Protein AF-A0A3L7XEB9-F1 (afdb_monomer)

Secondary structure (DSSP, 8-state):
--TT--EEEEEEEE-SSHHHHHHHHHHTT---------HHHHHHHHHHTTEEEEEEEE---HHHHHHHHHHTSPPPSSHHHHHHHHHHHHHHHHHHHHHHHHHHHHH--

Structure (mmCIF, N/CA/C/O backbone):
data_AF-A0A3L7XEB9-F1
#
_entry.id   AF-A0A3L7XEB9-F1
#
loop_
_atom_site.group_PDB
_atom_site.id
_atom_site.type_symbol
_atom_site.label_atom_id
_atom_site.label_alt_id
_atom_site.label_comp_id
_atom_site.label_asym_id
_atom_site.label_entity_id
_atom_site.label_seq_id
_atom_site.pdbx_PDB_ins_code
_atom_site.Cartn_x
_atom_site.Cartn_y
_atom_site.Cartn_z
_atom_site.occupancy
_atom_site.B_iso_or_equiv
_atom_site.auth_seq_id
_atom_site.auth_comp_id
_atom_site.auth_asym_id
_atom_site.auth_atom_id
_atom_site.pdbx_PDB_model_num
ATOM 1 N N . MET A 1 1 ? -16.668 -12.911 31.720 1.00 50.94 1 MET A N 1
ATOM 2 C CA . MET A 1 1 ? -15.239 -13.309 31.764 1.00 50.94 1 MET A CA 1
ATOM 3 C C . MET A 1 1 ? -14.440 -12.833 30.544 1.00 50.94 1 MET A C 1
ATOM 5 O O . MET A 1 1 ? -13.226 -12.849 30.639 1.00 50.94 1 MET A O 1
ATOM 9 N N . ALA A 1 2 ? -15.063 -12.412 29.431 1.00 55.62 2 ALA A N 1
ATOM 10 C CA . ALA A 1 2 ? -14.354 -11.869 28.258 1.00 55.62 2 ALA A CA 1
ATOM 11 C C . ALA A 1 2 ? -14.455 -10.333 28.112 1.00 55.62 2 ALA A C 1
ATOM 13 O O . ALA A 1 2 ? -13.874 -9.777 27.192 1.00 55.62 2 ALA A O 1
ATOM 14 N N . GLU A 1 3 ? -15.196 -9.654 28.995 1.00 60.31 3 GLU A N 1
ATOM 15 C CA . GLU A 1 3 ? -15.527 -8.223 28.859 1.00 60.31 3 GLU A CA 1
ATOM 16 C C . GLU A 1 3 ? -14.434 -7.280 29.398 1.00 60.31 3 GLU A C 1
ATOM 18 O O . GLU A 1 3 ? -14.468 -6.095 29.093 1.00 60.31 3 GLU A O 1
ATOM 23 N N . ASP A 1 4 ? -13.431 -7.803 30.117 1.00 73.69 4 ASP A N 1
ATOM 24 C CA . ASP A 1 4 ? -12.380 -7.002 30.775 1.00 73.69 4 ASP A CA 1
ATOM 25 C C . ASP A 1 4 ? -11.007 -7.071 30.082 1.00 73.69 4 ASP A C 1
ATOM 27 O O . ASP A 1 4 ? -10.000 -6.641 30.646 1.00 73.69 4 ASP A O 1
ATOM 31 N N . LEU A 1 5 ? -10.919 -7.660 28.886 1.00 85.06 5 LEU A N 1
ATOM 32 C CA . LEU A 1 5 ? -9.655 -7.728 28.153 1.00 85.06 5 LEU A CA 1
ATOM 33 C C . LEU A 1 5 ? -9.566 -6.576 27.156 1.00 85.06 5 LEU A C 1
ATOM 35 O O . LEU A 1 5 ? -10.412 -6.443 26.275 1.00 85.06 5 LEU A O 1
ATOM 39 N N . GLU A 1 6 ? -8.508 -5.779 27.279 1.00 91.44 6 GLU A N 1
ATOM 40 C CA . GLU A 1 6 ? -8.093 -4.843 26.239 1.00 91.44 6 GLU A CA 1
ATOM 41 C C . GLU A 1 6 ? -7.690 -5.637 24.989 1.00 91.44 6 GLU A C 1
ATOM 43 O O . GLU A 1 6 ? -6.808 -6.500 25.043 1.00 91.44 6 GLU A O 1
ATOM 48 N N . ILE A 1 7 ? -8.354 -5.367 23.863 1.00 93.50 7 ILE A N 1
ATOM 49 C CA . ILE A 1 7 ? -8.058 -6.020 22.587 1.00 93.50 7 ILE A CA 1
ATOM 50 C C . ILE A 1 7 ? -7.298 -5.031 21.710 1.00 93.50 7 ILE A C 1
ATOM 52 O O . ILE A 1 7 ? -7.800 -3.958 21.373 1.00 93.50 7 ILE A O 1
ATOM 56 N N . ILE A 1 8 ? -6.090 -5.425 21.314 1.00 94.44 8 ILE A N 1
ATOM 57 C CA . ILE A 1 8 ? -5.221 -4.657 20.425 1.00 94.44 8 ILE A CA 1
ATOM 58 C C . ILE A 1 8 ? -5.050 -5.447 19.129 1.00 94.44 8 ILE A C 1
ATOM 60 O O . ILE A 1 8 ? -4.511 -6.555 19.145 1.00 94.44 8 ILE A O 1
ATOM 64 N N . ASP A 1 9 ? -5.486 -4.878 18.008 1.00 92.81 9 ASP A N 1
ATOM 65 C CA . ASP A 1 9 ? -5.152 -5.401 16.685 1.00 92.81 9 ASP A CA 1
ATOM 66 C C . ASP A 1 9 ? -3.743 -4.930 16.299 1.00 92.81 9 ASP A C 1
ATOM 68 O O . ASP A 1 9 ? -3.452 -3.738 16.237 1.00 92.81 9 ASP A O 1
ATOM 72 N N . ILE A 1 10 ? -2.833 -5.867 16.056 1.00 92.81 10 ILE A N 1
ATOM 73 C CA . ILE A 1 10 ? -1.444 -5.553 15.701 1.00 92.81 10 ILE A CA 1
ATOM 74 C C . ILE A 1 10 ? -1.230 -5.409 14.190 1.00 92.81 10 ILE A C 1
ATOM 76 O O . ILE A 1 10 ? -0.112 -5.111 13.767 1.00 92.81 10 ILE A O 1
ATOM 80 N N . HIS A 1 11 ? -2.255 -5.658 13.367 1.00 91.62 11 HIS A N 1
ATOM 81 C CA . HIS A 1 11 ? -2.116 -5.671 11.914 1.00 91.62 11 HIS A CA 1
ATOM 82 C C . HIS A 1 11 ? -3.416 -5.273 11.214 1.00 91.62 11 HIS A C 1
ATOM 84 O O . HIS A 1 11 ? -4.197 -6.124 10.787 1.00 91.62 11 HIS A O 1
ATOM 90 N N . THR A 1 12 ? -3.602 -3.975 10.977 1.00 89.44 12 THR A N 1
ATOM 91 C CA . THR A 1 12 ? -4.739 -3.484 10.190 1.00 89.44 12 THR A CA 1
ATOM 92 C C . THR A 1 12 ? -4.255 -2.749 8.948 1.00 89.44 12 THR A C 1
ATOM 94 O O . THR A 1 12 ? -3.513 -1.774 9.036 1.00 89.44 12 THR A O 1
ATOM 97 N N . HIS A 1 13 ? -4.674 -3.204 7.764 1.00 89.31 13 HIS A N 1
ATOM 98 C CA . HIS A 1 13 ? -4.402 -2.482 6.524 1.00 89.31 13 HIS A CA 1
ATOM 99 C C . HIS A 1 13 ? -5.425 -1.377 6.296 1.00 89.31 13 HIS A C 1
ATOM 101 O O . HIS A 1 13 ? -6.620 -1.652 6.219 1.00 89.31 13 HIS A O 1
ATOM 107 N N . THR A 1 14 ? -4.931 -0.156 6.110 1.00 89.94 14 THR A N 1
ATOM 108 C CA . THR A 1 14 ? -5.774 1.033 5.945 1.00 89.94 14 THR A CA 1
ATOM 109 C C . THR A 1 14 ? -5.507 1.710 4.610 1.00 89.94 14 THR A C 1
ATOM 111 O O . THR A 1 14 ? -4.359 1.808 4.164 1.00 89.94 14 THR A O 1
ATOM 114 N N . PHE A 1 15 ? -6.569 2.216 3.988 1.00 90.56 15 PHE A N 1
ATOM 115 C CA . PHE A 1 15 ? -6.513 3.008 2.767 1.00 90.56 15 PHE A CA 1
ATOM 116 C C . PHE A 1 15 ? -6.885 4.463 3.030 1.00 90.56 15 PHE A C 1
ATOM 118 O O . PHE A 1 15 ? -7.760 4.769 3.832 1.00 90.56 15 PHE A O 1
ATOM 125 N N . ALA A 1 16 ? -6.246 5.363 2.281 1.00 87.06 16 ALA A N 1
ATOM 126 C CA . ALA A 1 16 ? -6.494 6.796 2.402 1.00 87.06 16 ALA A CA 1
ATOM 127 C C . ALA A 1 16 ? -7.860 7.259 1.882 1.00 87.06 16 ALA A C 1
ATOM 129 O O . ALA A 1 16 ? -8.290 8.369 2.176 1.00 87.06 16 ALA A O 1
ATOM 130 N N . SER A 1 17 ? -8.516 6.440 1.063 1.00 88.50 17 SER A N 1
ATOM 131 C CA . SER A 1 17 ? -9.861 6.705 0.570 1.00 88.50 17 SER A CA 1
ATOM 132 C C . SER A 1 17 ? -10.534 5.412 0.135 1.00 88.50 17 SER A C 1
ATOM 134 O O . SER A 1 17 ? -9.859 4.440 -0.230 1.00 88.50 17 SER A O 1
ATOM 136 N N . ALA A 1 18 ? -11.866 5.440 0.098 1.00 90.94 18 ALA A N 1
ATOM 137 C CA . ALA A 1 18 ? -12.660 4.304 -0.338 1.00 90.94 18 ALA A CA 1
ATOM 138 C C . ALA A 1 18 ? -12.314 3.878 -1.773 1.00 90.94 18 ALA A C 1
ATOM 140 O O . ALA A 1 18 ? -12.091 2.699 -2.040 1.00 90.94 18 ALA A O 1
ATOM 141 N N . ASP A 1 19 ? -12.153 4.842 -2.686 1.00 91.12 19 ASP A N 1
ATOM 142 C CA . ASP A 1 19 ? -11.764 4.580 -4.077 1.00 91.12 19 ASP A CA 1
ATOM 143 C C . ASP A 1 19 ? -10.444 3.812 -4.184 1.00 91.12 19 ASP A C 1
ATOM 145 O O . ASP A 1 19 ? -10.310 2.906 -5.011 1.00 91.12 19 ASP A O 1
ATOM 149 N N . ARG A 1 20 ? -9.460 4.144 -3.337 1.00 88.38 20 ARG A N 1
ATOM 150 C CA . ARG A 1 20 ? -8.168 3.447 -3.311 1.00 88.38 20 ARG A CA 1
ATOM 151 C C . ARG A 1 20 ? -8.323 2.021 -2.799 1.00 88.38 20 ARG A C 1
ATOM 153 O O . ARG A 1 20 ? -7.799 1.104 -3.430 1.00 88.38 20 ARG A O 1
ATOM 160 N N . GLY A 1 21 ? -9.039 1.832 -1.694 1.00 89.88 21 GLY A N 1
ATOM 161 C CA . GLY A 1 21 ? -9.241 0.509 -1.107 1.00 89.88 21 GLY A CA 1
ATOM 162 C C . GLY A 1 21 ? -10.083 -0.414 -1.984 1.00 89.88 21 GLY A C 1
ATOM 163 O O . GLY A 1 21 ? -9.720 -1.572 -2.198 1.00 89.88 21 GLY A O 1
ATOM 164 N N . ILE A 1 22 ? -11.157 0.104 -2.581 1.00 91.12 22 ILE A N 1
ATOM 165 C CA . ILE A 1 22 ? -11.982 -0.623 -3.551 1.00 91.12 22 ILE A CA 1
ATOM 166 C C . ILE A 1 22 ? -11.171 -0.916 -4.814 1.00 91.12 22 ILE A C 1
ATOM 168 O O . ILE A 1 22 ? -11.161 -2.050 -5.288 1.00 91.12 22 ILE A O 1
ATOM 172 N N . GLY A 1 23 ? -10.470 0.078 -5.365 1.00 88.81 23 GLY A N 1
ATOM 173 C CA . GLY A 1 23 ? -9.649 -0.090 -6.565 1.00 88.81 23 GLY A CA 1
ATOM 174 C C . GLY A 1 23 ? -8.569 -1.158 -6.388 1.00 88.81 23 GLY A C 1
ATOM 175 O O . GLY A 1 23 ? -8.372 -1.988 -7.277 1.00 88.81 23 GLY A O 1
ATOM 176 N N . TRP A 1 24 ? -7.924 -1.190 -5.220 1.00 85.62 24 TRP A N 1
ATOM 177 C CA 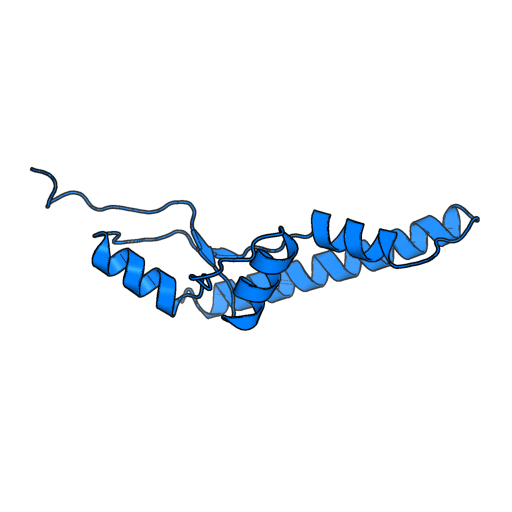. TRP A 1 24 ? -6.988 -2.250 -4.864 1.00 85.62 24 TRP A CA 1
ATOM 178 C C . TRP A 1 24 ? -7.667 -3.618 -4.767 1.00 85.62 24 TRP A C 1
ATOM 180 O O . TRP A 1 24 ? -7.213 -4.574 -5.383 1.00 85.62 24 TRP A O 1
ATOM 190 N N . GLN A 1 25 ? -8.776 -3.740 -4.043 1.00 88.12 25 GLN A N 1
ATOM 191 C CA . GLN A 1 25 ? -9.458 -5.031 -3.926 1.00 88.12 25 GLN A CA 1
ATOM 192 C C . GLN A 1 25 ? -9.959 -5.550 -5.283 1.00 88.12 25 GLN A C 1
ATOM 194 O O . GLN A 1 25 ? -9.911 -6.750 -5.536 1.00 88.12 25 GLN A O 1
ATOM 199 N N . LYS A 1 26 ? -10.359 -4.668 -6.208 1.00 88.56 26 LYS A N 1
ATOM 200 C CA . LYS A 1 26 ? -10.693 -5.073 -7.585 1.00 88.56 26 LYS A CA 1
ATOM 201 C C . LYS A 1 26 ? -9.478 -5.625 -8.323 1.00 88.56 26 LYS A C 1
ATOM 203 O O . LYS A 1 26 ? -9.613 -6.576 -9.089 1.00 88.56 26 LYS A O 1
ATOM 208 N N . SER A 1 27 ? -8.292 -5.055 -8.100 1.00 83.19 27 SER A N 1
ATOM 209 C CA . SER A 1 27 ? -7.071 -5.504 -8.777 1.00 83.19 27 SER A CA 1
ATOM 210 C C . SER A 1 27 ? -6.610 -6.897 -8.331 1.00 83.19 27 SER A C 1
ATOM 212 O O . SER A 1 27 ? -5.884 -7.552 -9.075 1.00 83.19 27 SER A O 1
ATOM 214 N N . THR A 1 28 ? -7.076 -7.392 -7.177 1.00 82.00 28 THR A N 1
ATOM 215 C CA . THR A 1 28 ? -6.837 -8.775 -6.725 1.00 82.00 28 THR A CA 1
ATOM 216 C C . THR A 1 28 ? -7.843 -9.784 -7.291 1.00 82.00 28 THR A C 1
ATOM 218 O O . THR A 1 28 ? -7.789 -10.963 -6.950 1.00 82.00 28 THR A O 1
ATOM 221 N N . GLY A 1 29 ? -8.752 -9.346 -8.170 1.00 84.38 29 GLY A N 1
ATOM 222 C CA . GLY A 1 29 ? -9.770 -10.194 -8.792 1.00 84.38 29 GLY A CA 1
ATOM 223 C C . GLY A 1 29 ? -11.049 -10.345 -7.969 1.00 84.38 29 GLY A C 1
ATOM 224 O O . GLY A 1 29 ? -11.919 -11.127 -8.350 1.00 84.38 29 GLY A O 1
ATOM 225 N N . ARG A 1 30 ? -11.203 -9.600 -6.864 1.00 82.88 30 ARG A N 1
ATOM 226 C CA . ARG A 1 30 ? -12.457 -9.590 -6.104 1.00 82.88 30 ARG A CA 1
ATOM 227 C C . ARG A 1 30 ? -13.526 -8.757 -6.800 1.00 82.88 30 ARG A C 1
ATOM 229 O O . ARG A 1 30 ? -13.297 -7.611 -7.183 1.00 82.88 30 ARG A O 1
ATOM 236 N N . THR A 1 31 ? -14.725 -9.321 -6.891 1.00 85.25 31 THR A N 1
ATOM 237 C CA . THR A 1 31 ? -15.899 -8.665 -7.486 1.00 85.25 31 THR A CA 1
ATOM 238 C C . THR A 1 31 ? -16.956 -8.272 -6.453 1.00 85.25 31 THR A C 1
ATOM 240 O O . THR A 1 31 ? -17.840 -7.481 -6.760 1.00 85.25 31 THR A O 1
ATOM 243 N N . ASP A 1 32 ? -16.861 -8.788 -5.229 1.00 88.31 32 ASP A N 1
ATOM 244 C CA . ASP A 1 32 ? -17.846 -8.679 -4.147 1.00 88.31 32 ASP A CA 1
ATOM 245 C C . ASP A 1 32 ? -17.389 -7.719 -3.032 1.00 88.31 32 ASP A C 1
ATOM 247 O O . ASP A 1 32 ? -17.381 -8.037 -1.841 1.00 88.31 32 ASP A O 1
ATOM 251 N N . ILE A 1 33 ? -16.932 -6.531 -3.416 1.00 87.75 33 ILE A N 1
ATOM 252 C CA . ILE A 1 33 ? -16.322 -5.595 -2.470 1.00 87.75 33 ILE A CA 1
ATOM 253 C C . ILE A 1 33 ? -17.416 -4.888 -1.673 1.00 87.75 33 ILE A C 1
ATOM 255 O O . ILE A 1 33 ? -18.152 -4.065 -2.208 1.00 87.75 33 ILE A O 1
ATOM 259 N N . VAL A 1 34 ? -17.491 -5.216 -0.386 1.00 85.25 34 VAL A N 1
ATOM 260 C CA . VAL A 1 34 ? -18.450 -4.650 0.580 1.00 85.25 34 VAL A CA 1
ATOM 261 C C . VAL A 1 34 ? -17.779 -3.817 1.673 1.00 85.25 34 VAL A C 1
ATOM 263 O O . VAL A 1 34 ? -18.464 -3.300 2.546 1.00 85.25 34 VAL A O 1
ATOM 266 N N . ARG A 1 35 ? -16.445 -3.728 1.636 1.00 84.25 35 ARG A N 1
ATOM 267 C CA . ARG A 1 35 ? -15.589 -3.009 2.584 1.00 84.25 35 ARG A CA 1
ATOM 268 C C . ARG A 1 35 ? -14.552 -2.220 1.807 1.00 84.25 35 ARG A C 1
ATOM 270 O O . ARG A 1 35 ? -14.029 -2.729 0.814 1.00 84.25 35 ARG A O 1
ATOM 277 N N . ASP A 1 36 ? -14.253 -1.012 2.240 1.00 87.12 36 ASP A N 1
ATOM 278 C CA . ASP A 1 36 ? -13.306 -0.112 1.595 1.00 87.12 36 ASP A CA 1
ATOM 279 C C . ASP A 1 36 ? -11.985 0.042 2.370 1.00 87.12 36 ASP A C 1
ATOM 281 O O . ASP A 1 36 ? -10.978 0.425 1.775 1.00 87.12 36 ASP A O 1
ATOM 285 N N . GLY A 1 37 ? -11.947 -0.356 3.646 1.00 89.38 37 GLY A N 1
ATOM 286 C CA . GLY A 1 37 ? -10.747 -0.335 4.485 1.00 89.38 37 GLY A CA 1
ATOM 287 C C . GLY A 1 37 ? -10.254 1.073 4.833 1.00 89.38 37 GLY A C 1
ATOM 288 O O . GLY A 1 37 ? -9.056 1.265 5.052 1.00 89.38 37 GLY A O 1
ATOM 289 N N . THR A 1 38 ? -11.143 2.065 4.834 1.00 91.31 38 THR A N 1
ATOM 290 C CA . THR A 1 38 ? -10.872 3.426 5.326 1.00 91.31 38 THR A CA 1
ATOM 291 C C . THR A 1 38 ? -10.793 3.482 6.856 1.00 91.31 38 THR A C 1
ATOM 293 O O . THR A 1 38 ? -11.241 2.563 7.542 1.00 91.31 38 THR A O 1
ATOM 296 N N . ILE A 1 39 ? -10.233 4.561 7.417 1.00 89.31 39 ILE A N 1
ATOM 297 C CA . ILE A 1 39 ? -10.167 4.757 8.880 1.00 89.31 39 ILE A CA 1
ATOM 298 C C . ILE A 1 39 ? -11.572 4.780 9.481 1.00 89.31 39 ILE A C 1
ATOM 300 O O . ILE A 1 39 ? -11.800 4.189 10.535 1.00 89.31 39 ILE A O 1
ATOM 304 N N . GLU A 1 40 ? -12.518 5.429 8.810 1.00 90.44 40 GLU A N 1
ATOM 305 C CA . GLU A 1 40 ? -13.901 5.565 9.255 1.00 90.44 40 GLU A CA 1
ATOM 306 C C . GLU A 1 40 ? -14.588 4.198 9.343 1.00 90.44 40 GLU A C 1
ATOM 308 O O . GLU A 1 40 ? -15.215 3.874 10.355 1.00 90.44 40 GLU A O 1
ATOM 313 N N . GLU A 1 41 ? -14.425 3.364 8.313 1.00 91.56 41 GLU A N 1
ATOM 314 C CA . GLU A 1 41 ? -14.961 2.007 8.319 1.00 91.56 41 GLU A CA 1
ATOM 315 C C . GLU A 1 41 ? -14.297 1.135 9.395 1.00 91.56 41 GLU A C 1
ATOM 317 O O . GLU A 1 41 ? -14.991 0.442 10.147 1.00 91.56 41 GLU A O 1
ATOM 322 N N . LEU A 1 42 ? -12.965 1.183 9.491 1.00 91.25 42 LEU A N 1
ATOM 323 C CA . LEU A 1 42 ? -12.204 0.400 10.463 1.00 91.25 42 LEU A CA 1
ATOM 324 C C . LEU A 1 42 ? -12.556 0.790 11.900 1.00 91.25 42 LEU A C 1
ATOM 326 O O . LEU A 1 42 ? -12.774 -0.091 12.725 1.00 91.25 42 LEU A O 1
ATOM 330 N N . SER A 1 43 ? -12.717 2.083 12.183 1.00 91.19 43 SER A N 1
ATOM 331 C CA . SER A 1 43 ? -13.122 2.582 13.504 1.00 91.19 43 SER A CA 1
ATOM 332 C C . SER A 1 43 ? -14.491 2.035 13.917 1.00 91.19 43 SER A C 1
ATOM 334 O O . SER A 1 43 ? -14.683 1.629 15.064 1.00 91.19 43 SER A O 1
ATOM 336 N N . GLY A 1 44 ? -15.440 1.950 12.976 1.00 92.88 44 GLY A N 1
ATOM 337 C CA . GLY A 1 44 ? -16.745 1.334 13.223 1.00 92.88 44 GLY A CA 1
ATOM 338 C C . GLY A 1 44 ? -16.652 -0.165 13.530 1.00 92.88 44 GLY A C 1
ATOM 339 O O . GLY A 1 44 ? -17.335 -0.658 14.429 1.00 92.88 44 GLY A O 1
ATOM 340 N N . ILE A 1 45 ? -15.780 -0.892 12.822 1.00 92.25 45 ILE A N 1
ATOM 341 C CA . ILE A 1 45 ? -15.525 -2.320 13.071 1.00 92.25 45 ILE A CA 1
ATOM 342 C C . ILE A 1 45 ? -14.856 -2.527 14.434 1.00 92.25 45 ILE A C 1
ATOM 344 O O . ILE A 1 45 ? -15.263 -3.424 15.176 1.00 92.25 45 ILE A O 1
ATOM 348 N N . MET A 1 46 ? -13.869 -1.696 14.779 1.00 93.19 46 MET A N 1
ATOM 349 C CA . MET A 1 46 ? -13.174 -1.742 16.065 1.00 93.19 46 MET A CA 1
ATOM 350 C C . MET A 1 46 ? -14.154 -1.553 17.224 1.00 93.19 46 MET A C 1
ATOM 352 O O . MET A 1 46 ? -14.200 -2.391 18.125 1.00 93.19 46 MET A O 1
ATOM 356 N N . ALA A 1 47 ? -15.009 -0.528 17.148 1.00 92.69 47 ALA A N 1
ATOM 357 C CA . ALA A 1 47 ? -16.036 -0.265 18.152 1.00 92.69 47 ALA A CA 1
ATOM 358 C C . ALA A 1 47 ? -17.025 -1.435 18.299 1.00 92.69 47 ALA A C 1
ATOM 360 O O . ALA A 1 47 ? -17.344 -1.840 19.415 1.00 92.69 47 ALA A O 1
ATOM 361 N N . ALA A 1 48 ? -17.475 -2.024 17.186 1.00 93.56 48 ALA A N 1
ATOM 362 C CA . ALA A 1 48 ? -18.387 -3.171 17.204 1.00 93.56 48 ALA A CA 1
ATOM 363 C C . ALA A 1 48 ? -17.742 -4.469 17.729 1.00 93.56 48 ALA A C 1
ATOM 365 O O . ALA A 1 48 ? -18.459 -5.382 18.135 1.00 93.56 48 ALA A O 1
ATOM 366 N N . SER A 1 49 ? -16.409 -4.554 17.713 1.00 92.06 49 SER A N 1
ATOM 367 C CA . SE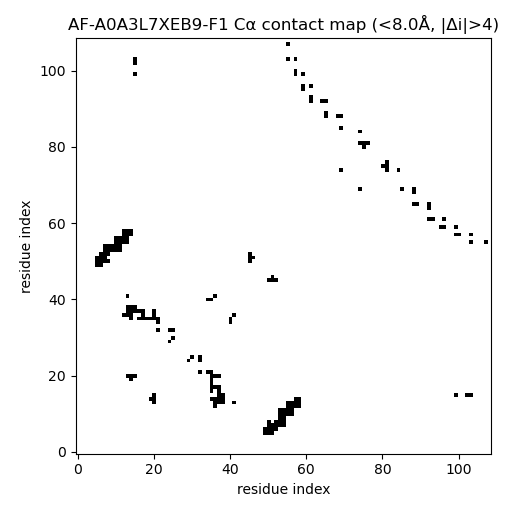R A 1 49 ? -15.643 -5.760 18.062 1.00 92.06 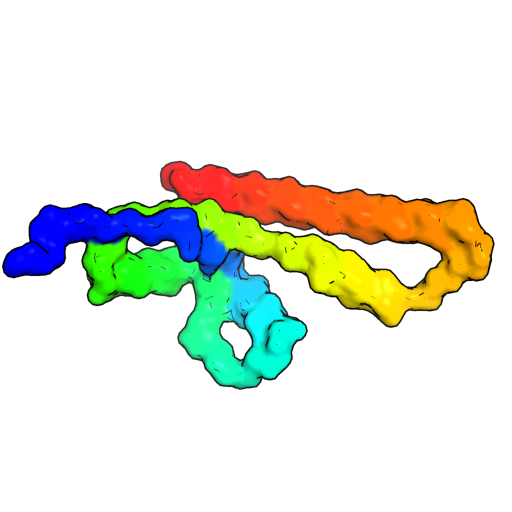49 SER A CA 1
ATOM 368 C C . SER A 1 49 ? -14.872 -5.634 19.380 1.00 92.06 49 SER A C 1
ATOM 370 O O . SER A 1 49 ? -14.088 -6.52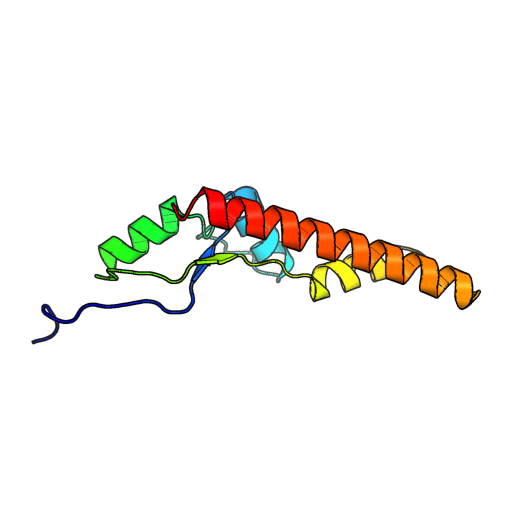2 19.705 1.00 92.06 49 SER A O 1
ATOM 372 N N . ASN A 1 50 ? -15.079 -4.547 20.132 1.00 92.31 50 ASN A N 1
ATOM 373 C CA . ASN A 1 50 ? -14.347 -4.225 21.361 1.00 92.31 50 ASN A CA 1
ATOM 374 C C . ASN A 1 50 ? -12.814 -4.151 21.178 1.00 92.31 50 ASN A C 1
ATOM 376 O O . ASN A 1 50 ? -12.062 -4.483 22.090 1.00 92.31 50 ASN A O 1
ATOM 380 N N . ILE A 1 51 ? -12.345 -3.728 19.997 1.00 93.94 51 ILE A N 1
ATOM 381 C CA . ILE A 1 51 ? -10.922 -3.470 19.733 1.00 93.94 51 ILE A CA 1
ATOM 382 C C . ILE A 1 51 ? -10.609 -2.047 20.191 1.00 93.94 51 ILE A C 1
ATOM 384 O O . ILE A 1 51 ? -11.145 -1.080 19.652 1.00 93.94 51 ILE A O 1
ATOM 388 N N . THR A 1 52 ? -9.739 -1.923 21.187 1.00 92.81 52 THR A N 1
ATOM 389 C CA . THR A 1 52 ? -9.383 -0.648 21.818 1.00 92.81 52 THR A CA 1
ATOM 390 C C . THR A 1 52 ? -8.316 0.094 21.016 1.00 92.81 52 THR A C 1
ATOM 392 O O . THR A 1 52 ? -8.386 1.312 20.865 1.00 92.81 52 THR A O 1
ATOM 395 N N . HIS A 1 53 ? -7.357 -0.645 20.452 1.00 91.56 53 HIS A N 1
ATOM 396 C CA . HIS A 1 53 ? -6.264 -0.088 19.660 1.00 91.56 53 HIS A CA 1
ATOM 397 C C . HIS A 1 53 ? -5.986 -0.935 18.424 1.00 91.56 53 HIS A C 1
ATOM 399 O O . HIS A 1 53 ? -6.170 -2.150 18.436 1.00 91.56 53 HIS A O 1
ATOM 405 N N . ALA A 1 54 ? -5.510 -0.285 17.366 1.00 91.38 54 ALA A N 1
ATOM 406 C CA . ALA A 1 54 ? -5.075 -0.948 16.151 1.00 91.38 54 ALA A CA 1
ATOM 407 C C . ALA A 1 54 ? -3.757 -0.348 15.659 1.00 91.38 54 ALA A C 1
ATOM 409 O O . ALA A 1 54 ? -3.578 0.871 15.650 1.00 91.38 54 ALA A O 1
ATOM 410 N N . VAL A 1 55 ? -2.836 -1.202 15.220 1.00 89.38 55 VAL A N 1
ATOM 411 C CA . VAL A 1 55 ? -1.639 -0.779 14.496 1.00 89.38 55 VAL A CA 1
ATOM 412 C C . VAL A 1 55 ? -2.019 -0.570 13.036 1.00 89.38 55 VAL A C 1
ATOM 414 O O . VAL A 1 55 ? -2.253 -1.519 12.283 1.00 89.38 55 VAL A O 1
ATOM 417 N N . GLN A 1 56 ? -2.052 0.699 12.637 1.00 87.12 56 GLN A N 1
ATOM 418 C CA . GLN A 1 56 ? -2.325 1.093 11.265 1.00 87.12 56 GLN A CA 1
ATOM 419 C C . GLN A 1 56 ? -1.117 0.807 10.366 1.00 87.12 56 GLN A C 1
ATOM 421 O O . GLN A 1 56 ? -0.057 1.426 10.473 1.00 87.12 56 GLN A O 1
ATOM 426 N N . LEU A 1 57 ? -1.304 -0.108 9.419 1.00 85.44 57 LEU A N 1
ATOM 427 C CA . LEU A 1 57 ? -0.330 -0.459 8.397 1.00 85.44 57 LEU A CA 1
ATOM 428 C C . LEU A 1 57 ? -0.801 0.064 7.051 1.00 85.44 57 LEU A C 1
ATOM 430 O O . LEU A 1 57 ? -1.671 -0.511 6.390 1.00 85.44 57 LEU A O 1
ATOM 434 N N . MET A 1 58 ? -0.170 1.141 6.604 1.00 85.44 58 MET A N 1
ATOM 435 C CA . MET A 1 58 ? -0.420 1.657 5.272 1.00 85.44 58 MET A CA 1
ATOM 436 C C . MET A 1 58 ? 0.019 0.654 4.208 1.00 85.44 58 MET A C 1
ATOM 438 O O . MET A 1 58 ? 1.200 0.329 4.064 1.00 85.44 58 MET A O 1
ATOM 442 N N . TYR A 1 59 ? -0.949 0.176 3.434 1.00 81.31 59 TYR A N 1
ATOM 443 C CA . TYR A 1 59 ? -0.702 -0.825 2.417 1.00 81.31 59 TYR A CA 1
ATOM 444 C C . TYR A 1 59 ? -0.304 -0.182 1.083 1.00 81.31 59 TYR A C 1
ATOM 446 O O . TYR A 1 59 ? -1.097 0.498 0.432 1.00 81.31 59 TYR A O 1
ATOM 454 N N . THR A 1 60 ? 0.928 -0.443 0.636 1.00 86.75 60 THR A N 1
ATOM 455 C CA . THR A 1 60 ? 1.396 -0.086 -0.713 1.00 86.75 60 THR A CA 1
ATOM 456 C C . THR A 1 60 ? 1.871 -1.352 -1.440 1.00 86.75 60 THR A C 1
ATOM 458 O O . THR A 1 60 ? 2.940 -1.867 -1.113 1.00 86.75 60 THR A O 1
ATOM 461 N N . PRO A 1 61 ? 1.128 -1.869 -2.437 1.00 85.62 61 PRO A N 1
ATOM 462 C CA . PRO A 1 61 ? 1.429 -3.128 -3.131 1.00 85.62 61 PRO A CA 1
ATOM 463 C C . PRO A 1 61 ? 2.552 -2.983 -4.168 1.00 85.62 61 PRO A C 1
ATOM 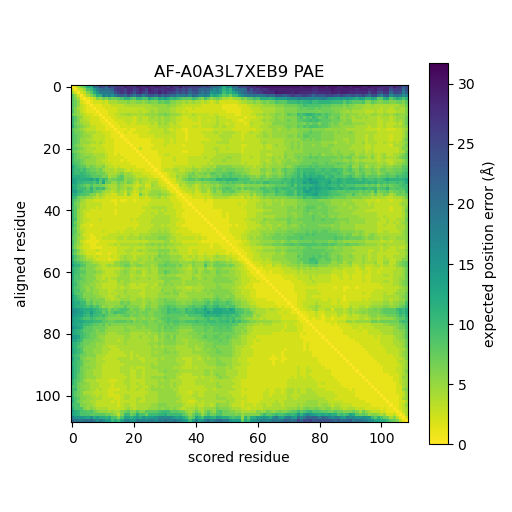465 O O . PRO A 1 61 ? 2.378 -3.265 -5.355 1.00 85.62 61 PRO A O 1
ATOM 468 N N . THR A 1 62 ? 3.728 -2.535 -3.730 1.00 89.25 62 THR A N 1
ATOM 469 C CA . THR A 1 62 ? 4.849 -2.134 -4.596 1.00 89.25 62 THR A CA 1
ATOM 470 C C . THR A 1 62 ? 5.250 -3.211 -5.602 1.00 89.25 62 THR A C 1
ATOM 472 O O . THR A 1 62 ? 5.507 -2.887 -6.760 1.00 89.25 62 THR A O 1
ATOM 475 N N . ARG A 1 63 ? 5.235 -4.496 -5.217 1.00 88.56 63 ARG A N 1
ATOM 476 C CA . ARG A 1 63 ? 5.556 -5.600 -6.135 1.00 88.56 63 ARG A CA 1
ATOM 477 C C . ARG A 1 63 ? 4.523 -5.761 -7.251 1.00 88.56 63 ARG A C 1
ATOM 479 O O . ARG A 1 63 ? 4.909 -5.828 -8.414 1.00 88.56 63 ARG A O 1
ATOM 486 N N . PHE A 1 64 ? 3.234 -5.795 -6.917 1.00 87.94 64 PHE A N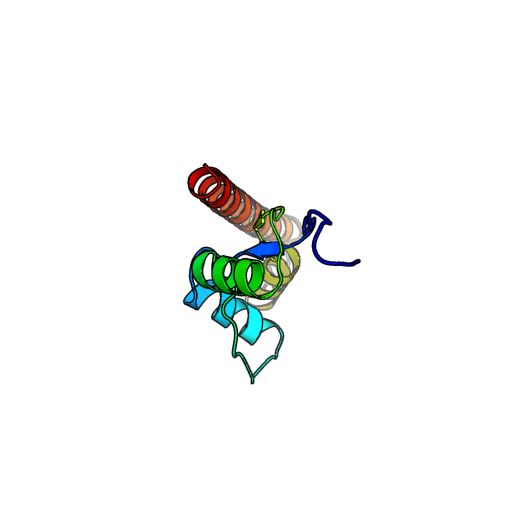 1
ATOM 487 C CA . PHE A 1 64 ? 2.164 -5.919 -7.913 1.00 87.94 64 PHE A CA 1
ATOM 488 C C . PHE A 1 64 ? 2.142 -4.717 -8.853 1.00 87.94 64 PHE A C 1
ATOM 490 O O . PHE A 1 64 ? 1.968 -4.869 -10.058 1.00 87.94 64 PHE A O 1
ATOM 497 N N . MET A 1 65 ? 2.375 -3.524 -8.309 1.00 88.44 65 MET A N 1
ATOM 498 C CA . MET A 1 65 ? 2.446 -2.290 -9.084 1.00 88.44 65 MET A CA 1
ATOM 499 C C . MET A 1 65 ? 3.651 -2.276 -10.026 1.00 88.44 65 MET A C 1
ATOM 501 O O . MET A 1 65 ? 3.502 -1.907 -11.190 1.00 88.44 65 MET A O 1
ATOM 505 N N . TYR A 1 66 ? 4.819 -2.720 -9.552 1.00 93.25 66 TYR A N 1
ATOM 506 C CA . TYR A 1 66 ? 6.005 -2.901 -10.386 1.00 93.25 66 TYR A CA 1
ATOM 507 C C . TYR A 1 66 ? 5.719 -3.880 -11.527 1.00 93.25 66 TYR A C 1
ATOM 509 O O . TYR A 1 66 ? 5.906 -3.535 -12.689 1.00 93.25 66 TYR A O 1
ATOM 517 N N . GLU A 1 67 ? 5.201 -5.072 -11.223 1.00 92.12 67 GLU A N 1
ATOM 518 C CA . GLU A 1 67 ? 4.913 -6.077 -12.248 1.00 92.12 67 GLU A CA 1
ATOM 519 C C . GLU A 1 67 ? 3.873 -5.604 -13.259 1.00 92.12 67 GLU A C 1
ATOM 521 O O . GLU A 1 67 ? 4.065 -5.802 -14.455 1.00 92.12 67 GLU A O 1
ATOM 526 N N . ALA A 1 68 ? 2.790 -4.972 -12.802 1.00 90.25 68 ALA A N 1
ATOM 527 C CA . ALA A 1 68 ? 1.765 -4.425 -13.681 1.00 90.25 68 ALA A CA 1
ATOM 528 C C . ALA A 1 68 ? 2.352 -3.358 -14.611 1.00 90.25 68 ALA A C 1
ATOM 530 O O . ALA A 1 68 ? 2.092 -3.382 -15.812 1.00 90.25 68 ALA A O 1
ATOM 531 N N . ARG A 1 69 ? 3.196 -2.462 -14.080 1.00 92.12 69 ARG A N 1
ATOM 532 C CA . ARG A 1 69 ? 3.846 -1.420 -14.878 1.00 92.12 69 ARG A CA 1
ATOM 533 C C . ARG A 1 69 ? 4.801 -2.013 -15.908 1.00 92.12 69 ARG A C 1
ATOM 535 O O . ARG A 1 69 ? 4.718 -1.646 -17.075 1.00 92.12 69 ARG A O 1
ATOM 542 N N . ILE A 1 70 ? 5.647 -2.954 -15.500 1.00 94.19 70 ILE A N 1
ATOM 543 C CA . ILE A 1 70 ? 6.591 -3.630 -16.394 1.00 94.19 70 ILE A CA 1
ATOM 544 C C . ILE A 1 70 ? 5.861 -4.421 -17.486 1.00 94.19 70 ILE A C 1
ATOM 546 O O . ILE A 1 70 ? 6.239 -4.330 -18.646 1.00 94.19 70 ILE A O 1
ATOM 550 N N . LYS A 1 71 ? 4.786 -5.143 -17.148 1.00 92.44 71 LYS A N 1
ATOM 551 C CA . LYS A 1 71 ? 3.973 -5.898 -18.120 1.00 92.44 71 LYS A CA 1
ATOM 552 C C . LYS A 1 71 ? 3.183 -4.996 -19.074 1.00 92.44 71 LYS A C 1
ATOM 554 O O . LYS A 1 71 ? 2.818 -5.444 -20.154 1.00 92.44 71 LYS A O 1
ATOM 559 N N . SER A 1 72 ? 2.892 -3.756 -18.676 1.00 91.19 72 SER A N 1
ATOM 560 C CA . SER A 1 72 ? 2.091 -2.811 -19.470 1.00 91.19 72 SER A CA 1
ATOM 561 C C . SER A 1 72 ? 2.861 -2.082 -20.573 1.00 91.19 72 SER A C 1
ATOM 563 O O . SER A 1 72 ? 2.258 -1.307 -21.311 1.00 91.19 72 SER A O 1
ATOM 565 N N . GLN A 1 73 ? 4.174 -2.289 -20.676 1.00 91.38 73 GLN A N 1
ATOM 566 C CA . GLN A 1 73 ? 5.031 -1.576 -21.619 1.00 91.38 73 GLN A CA 1
ATOM 567 C C . GLN A 1 73 ? 5.967 -2.538 -22.347 1.00 91.38 73 GLN A C 1
ATOM 569 O O . GLN A 1 73 ? 6.369 -3.570 -21.809 1.00 91.38 73 GLN A O 1
ATOM 574 N N . GLU A 1 74 ? 6.337 -2.179 -23.571 1.00 93.06 74 GLU A N 1
ATOM 575 C CA . GLU A 1 74 ? 7.411 -2.861 -24.280 1.00 93.06 74 GLU A CA 1
ATOM 576 C C . GLU A 1 74 ? 8.753 -2.453 -23.661 1.00 93.06 74 GLU A C 1
ATOM 578 O O . GLU A 1 74 ? 9.023 -1.268 -23.457 1.00 93.06 74 GLU A O 1
ATOM 583 N N . LEU A 1 75 ? 9.576 -3.437 -23.299 1.00 93.31 75 LEU A N 1
ATOM 584 C CA . LEU A 1 75 ? 10.882 -3.179 -22.703 1.00 93.31 75 LEU A CA 1
ATOM 585 C C . LEU A 1 75 ? 11.961 -3.115 -23.787 1.00 93.31 75 LEU A C 1
ATOM 587 O O . LEU A 1 75 ? 11.979 -3.996 -24.652 1.00 93.31 75 LEU A O 1
ATOM 591 N N . PRO A 1 76 ? 12.923 -2.180 -23.682 1.00 95.50 76 PRO A N 1
ATOM 592 C CA . PRO A 1 76 ? 14.077 -2.145 -24.569 1.00 95.50 76 PRO A CA 1
ATOM 593 C C . PRO A 1 76 ? 14.811 -3.491 -24.632 1.00 95.50 76 PRO A C 1
ATOM 595 O O . PRO A 1 76 ? 14.901 -4.234 -23.641 1.00 95.50 76 PRO A O 1
ATOM 598 N N . SER A 1 77 ? 15.340 -3.813 -25.812 1.00 95.88 77 SER A N 1
ATOM 599 C CA . SER A 1 77 ? 16.203 -4.981 -26.008 1.00 95.88 77 SER A CA 1
ATOM 600 C C . SER A 1 77 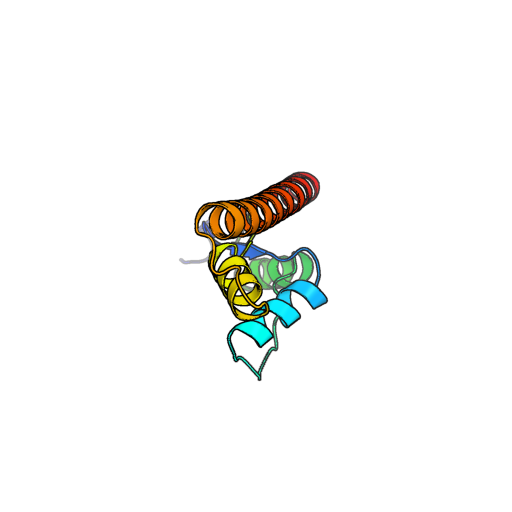? 17.597 -4.765 -25.425 1.00 95.88 77 SER A C 1
ATOM 602 O O . SER A 1 77 ? 18.221 -5.734 -24.996 1.00 95.88 77 SER A O 1
ATOM 604 N N . ASP A 1 78 ? 18.076 -3.516 -25.400 1.00 97.75 78 ASP A N 1
ATOM 605 C CA . ASP A 1 78 ? 19.349 -3.173 -24.774 1.00 97.75 78 ASP A CA 1
ATOM 606 C C . ASP A 1 78 ? 19.270 -3.345 -23.241 1.00 97.75 78 ASP A C 1
ATOM 608 O O . ASP A 1 78 ? 18.379 -2.776 -22.596 1.00 97.75 78 ASP A O 1
ATOM 612 N N . PRO A 1 79 ? 20.184 -4.120 -22.623 1.00 96.56 79 PRO A N 1
ATOM 613 C CA . PRO A 1 79 ? 20.163 -4.349 -21.182 1.00 96.56 79 PRO A CA 1
ATOM 614 C C . PRO A 1 79 ? 20.328 -3.082 -20.335 1.00 96.56 79 PRO A C 1
ATOM 616 O O . PRO A 1 79 ? 19.737 -3.001 -19.255 1.00 96.56 79 PRO A O 1
ATOM 619 N N . ALA A 1 80 ? 21.116 -2.098 -20.783 1.00 96.94 80 ALA A N 1
ATOM 620 C CA . ALA A 1 80 ? 21.357 -0.885 -20.005 1.00 96.94 80 ALA A CA 1
ATOM 621 C C . ALA A 1 80 ? 20.121 0.027 -20.002 1.00 96.94 80 ALA A C 1
ATOM 623 O O . ALA A 1 80 ? 19.726 0.526 -18.942 1.00 96.94 80 ALA A O 1
ATOM 624 N N . GLU A 1 81 ? 19.465 0.177 -21.154 1.00 96.94 81 GLU A N 1
ATOM 625 C CA . GLU A 1 81 ? 18.186 0.881 -21.278 1.00 96.94 81 GLU A CA 1
ATOM 626 C C . GLU A 1 81 ? 17.078 0.197 -20.470 1.00 96.94 81 GLU A C 1
ATOM 628 O O . GLU A 1 81 ? 16.351 0.858 -19.724 1.00 96.94 81 GLU A O 1
ATOM 633 N N . ARG A 1 82 ? 16.988 -1.137 -20.522 1.00 96.31 82 ARG A N 1
ATOM 634 C CA . ARG A 1 82 ? 16.035 -1.896 -19.698 1.00 96.31 82 ARG A CA 1
ATOM 635 C C . ARG A 1 82 ? 16.250 -1.651 -18.204 1.00 96.31 82 ARG A C 1
ATOM 637 O O . ARG A 1 82 ? 15.293 -1.369 -17.485 1.00 96.31 82 ARG A O 1
ATOM 644 N N . ALA A 1 83 ? 17.498 -1.697 -17.738 1.00 95.81 83 ALA A N 1
ATOM 645 C CA . ALA A 1 83 ? 17.827 -1.425 -16.341 1.00 95.81 83 ALA A CA 1
ATOM 646 C C . ALA A 1 83 ? 17.531 0.031 -15.932 1.00 95.81 83 ALA A C 1
ATOM 648 O O . ALA A 1 83 ? 17.252 0.306 -14.763 1.00 95.81 83 ALA A O 1
ATOM 649 N N . ALA A 1 84 ? 17.602 0.992 -16.859 1.00 96.50 84 ALA A N 1
ATOM 650 C CA . ALA A 1 84 ? 17.173 2.367 -16.604 1.00 96.50 84 ALA A CA 1
ATOM 651 C C . ALA A 1 84 ? 15.651 2.455 -16.406 1.00 96.50 84 ALA A C 1
ATOM 653 O O . ALA A 1 84 ? 15.210 3.009 -15.399 1.00 96.50 84 ALA A O 1
ATOM 654 N N . VAL A 1 85 ? 14.864 1.826 -17.286 1.00 95.62 85 VAL A N 1
ATOM 655 C CA . VAL A 1 85 ? 13.396 1.763 -17.167 1.00 95.62 85 VAL A CA 1
ATOM 656 C C . VAL A 1 85 ? 12.972 1.089 -15.859 1.00 95.62 85 VAL A C 1
ATOM 658 O O . VAL A 1 85 ? 12.111 1.594 -15.141 1.00 95.62 85 VAL A O 1
ATOM 661 N N . GLU A 1 86 ? 13.591 -0.035 -15.495 1.00 95.38 86 GLU A N 1
ATOM 662 C CA . GLU A 1 86 ? 13.273 -0.726 -14.241 1.00 95.38 86 GLU A CA 1
ATOM 663 C C . GLU A 1 86 ? 13.563 0.139 -13.005 1.00 95.38 86 GLU A C 1
ATOM 665 O O . GLU A 1 86 ? 12.748 0.171 -12.078 1.00 95.38 86 GLU A O 1
ATOM 670 N N . ARG A 1 87 ? 14.679 0.882 -13.002 1.00 96.25 87 ARG A N 1
ATOM 671 C CA . ARG A 1 87 ? 15.022 1.830 -11.927 1.00 96.25 87 ARG A CA 1
ATOM 672 C C . ARG A 1 87 ? 14.039 2.994 -11.834 1.00 96.25 87 ARG A C 1
ATOM 674 O O . ARG A 1 87 ? 13.729 3.438 -10.727 1.00 96.25 87 ARG A O 1
ATOM 681 N N . GLU A 1 88 ? 13.521 3.471 -12.961 1.00 96.12 88 GLU A N 1
ATOM 682 C CA . GLU A 1 88 ? 12.480 4.501 -12.974 1.00 96.12 88 GLU A CA 1
ATOM 683 C C . GLU A 1 88 ? 11.192 3.985 -12.316 1.00 96.12 88 GLU A C 1
ATOM 685 O O . GLU A 1 88 ? 10.640 4.632 -11.422 1.00 96.12 88 GLU A O 1
ATOM 690 N N . VAL A 1 89 ? 10.753 2.773 -12.675 1.00 95.62 89 VAL A N 1
ATOM 691 C CA . VAL A 1 89 ? 9.572 2.150 -12.057 1.00 95.62 89 VAL A CA 1
ATOM 692 C C . VAL A 1 89 ? 9.791 1.943 -10.557 1.00 95.62 89 VAL A C 1
ATOM 694 O O . VAL A 1 89 ? 8.900 2.247 -9.766 1.00 95.62 89 VAL A O 1
ATOM 697 N N . GLN A 1 90 ? 10.970 1.478 -10.137 1.00 95.38 90 GLN A N 1
ATOM 698 C CA . GLN A 1 90 ? 11.309 1.332 -8.716 1.00 95.38 90 GLN A CA 1
ATOM 699 C C . GLN A 1 90 ? 11.263 2.672 -7.970 1.00 95.38 90 GLN A C 1
ATOM 701 O O . GLN A 1 90 ? 10.676 2.745 -6.890 1.00 95.38 90 GLN A O 1
ATOM 706 N N . THR A 1 91 ? 11.806 3.738 -8.564 1.00 96.06 91 THR A N 1
ATOM 707 C CA . THR A 1 91 ? 11.744 5.099 -8.006 1.00 96.06 91 THR A CA 1
ATOM 708 C C . THR A 1 91 ? 10.297 5.556 -7.825 1.00 96.06 91 THR A C 1
ATOM 710 O O . THR A 1 91 ? 9.935 6.043 -6.754 1.00 96.06 91 THR A O 1
ATOM 713 N N . MET A 1 92 ? 9.436 5.322 -8.820 1.00 94.25 92 MET A N 1
ATOM 714 C CA . MET A 1 92 ? 8.004 5.620 -8.721 1.00 94.25 92 MET A CA 1
ATOM 715 C C . MET A 1 92 ? 7.337 4.854 -7.565 1.00 94.25 92 MET A C 1
ATOM 717 O O . MET A 1 92 ? 6.532 5.428 -6.828 1.00 94.25 92 MET A O 1
ATOM 721 N N . MET A 1 93 ? 7.660 3.567 -7.379 1.00 94.25 93 MET A N 1
ATOM 722 C CA . MET A 1 93 ? 7.115 2.774 -6.268 1.00 94.25 93 MET A CA 1
ATOM 723 C C . MET A 1 93 ? 7.572 3.311 -4.909 1.00 94.25 93 MET A C 1
ATOM 725 O O . MET A 1 93 ? 6.754 3.423 -3.996 1.00 94.25 93 MET A O 1
ATOM 729 N N . ALA A 1 94 ? 8.849 3.682 -4.787 1.00 93.56 94 ALA A N 1
ATOM 730 C CA . ALA A 1 94 ? 9.399 4.266 -3.567 1.00 93.56 94 ALA A CA 1
ATOM 731 C C . ALA A 1 94 ? 8.714 5.595 -3.219 1.00 93.56 94 ALA A C 1
ATOM 733 O O . ALA A 1 94 ? 8.288 5.781 -2.083 1.00 93.56 94 ALA A O 1
ATOM 734 N N . GLN A 1 95 ? 8.517 6.482 -4.199 1.00 94.31 95 GLN A N 1
ATOM 735 C CA . GLN A 1 95 ? 7.809 7.751 -3.997 1.00 94.31 95 GLN A CA 1
ATOM 736 C C . GLN A 1 95 ? 6.364 7.547 -3.534 1.00 94.31 95 GLN A C 1
ATOM 738 O O . GLN A 1 95 ? 5.898 8.240 -2.632 1.00 94.31 95 GLN A O 1
ATOM 743 N N . ARG A 1 96 ? 5.654 6.566 -4.105 1.00 90.88 96 ARG A N 1
ATOM 744 C CA . ARG A 1 96 ? 4.297 6.229 -3.651 1.00 90.88 96 ARG A CA 1
ATOM 745 C C . ARG A 1 96 ? 4.283 5.702 -2.221 1.00 90.88 96 ARG A C 1
ATOM 747 O O . ARG A 1 96 ? 3.402 6.081 -1.458 1.00 90.88 96 ARG A O 1
ATOM 754 N N . MET A 1 97 ? 5.245 4.852 -1.864 1.00 90.88 97 MET A N 1
ATOM 755 C CA . MET A 1 97 ? 5.384 4.344 -0.500 1.00 90.88 97 MET A CA 1
ATOM 756 C C . MET A 1 97 ? 5.642 5.486 0.488 1.00 90.88 97 MET A C 1
ATOM 758 O O . MET A 1 97 ? 4.968 5.546 1.508 1.00 90.88 97 MET A O 1
ATOM 762 N N . ILE A 1 98 ? 6.542 6.419 0.158 1.00 91.94 98 ILE A N 1
ATOM 763 C CA . ILE A 1 98 ? 6.822 7.606 0.981 1.00 91.94 98 ILE A CA 1
ATOM 764 C C . ILE A 1 98 ? 5.549 8.426 1.193 1.00 91.94 98 ILE A C 1
ATOM 766 O O . ILE A 1 98 ? 5.147 8.617 2.335 1.00 91.94 98 ILE A O 1
ATOM 770 N N . GLY A 1 99 ? 4.866 8.832 0.118 1.00 91.19 99 GLY A N 1
ATOM 771 C CA . GLY A 1 99 ? 3.671 9.674 0.243 1.00 91.19 99 GLY A CA 1
ATOM 772 C C . GLY A 1 99 ? 2.527 8.994 1.004 1.00 91.19 99 GLY A C 1
ATOM 773 O O . GLY A 1 99 ? 1.799 9.637 1.757 1.00 91.19 99 GLY A O 1
ATOM 774 N N . ASN A 1 100 ? 2.378 7.677 0.853 1.00 88.88 100 ASN A N 1
ATOM 775 C CA . ASN A 1 100 ? 1.402 6.907 1.618 1.00 88.88 100 ASN A CA 1
ATOM 776 C C . ASN A 1 100 ? 1.778 6.822 3.111 1.00 88.88 100 ASN A C 1
ATOM 778 O O . ASN A 1 100 ? 0.900 6.951 3.963 1.00 88.88 100 ASN A O 1
ATOM 782 N N . THR A 1 101 ? 3.061 6.640 3.438 1.00 88.62 101 THR A N 1
ATOM 783 C CA . THR A 1 101 ? 3.556 6.661 4.823 1.00 88.62 101 THR A CA 1
ATOM 784 C C . THR A 1 101 ? 3.378 8.036 5.460 1.00 88.62 101 THR A C 1
ATOM 786 O O . THR A 1 101 ? 2.895 8.123 6.583 1.00 88.62 101 THR A O 1
ATOM 789 N N . GLU A 1 102 ? 3.707 9.114 4.748 1.00 90.38 102 GLU A N 1
ATOM 790 C CA . GLU A 1 102 ? 3.506 10.492 5.213 1.00 90.38 102 GLU A CA 1
ATOM 791 C C . GLU A 1 102 ? 2.034 10.783 5.506 1.00 90.38 102 GLU A C 1
ATOM 793 O O . GLU A 1 102 ? 1.715 11.303 6.575 1.00 90.38 102 GLU A O 1
ATOM 798 N N . TRP A 1 103 ? 1.130 10.379 4.607 1.00 88.25 103 TRP A N 1
ATOM 799 C CA . TRP A 1 103 ? -0.307 10.465 4.862 1.00 88.25 103 TRP A CA 1
ATOM 800 C C . TRP A 1 103 ? -0.694 9.702 6.132 1.00 88.25 103 TRP A C 1
ATOM 802 O O . TRP A 1 103 ? -1.388 10.254 6.981 1.00 88.25 103 TRP A O 1
ATOM 812 N N . ALA A 1 104 ? -0.218 8.462 6.285 1.00 85.88 104 ALA A N 1
ATOM 813 C CA . ALA A 1 104 ? -0.574 7.620 7.422 1.00 85.88 104 ALA A CA 1
ATOM 814 C C . ALA A 1 104 ? -0.113 8.237 8.747 1.00 85.88 104 ALA A C 1
ATOM 816 O O . ALA A 1 104 ? -0.881 8.257 9.702 1.00 85.88 104 ALA A O 1
ATOM 817 N N . MET A 1 105 ? 1.097 8.800 8.787 1.00 86.00 105 MET A N 1
ATOM 81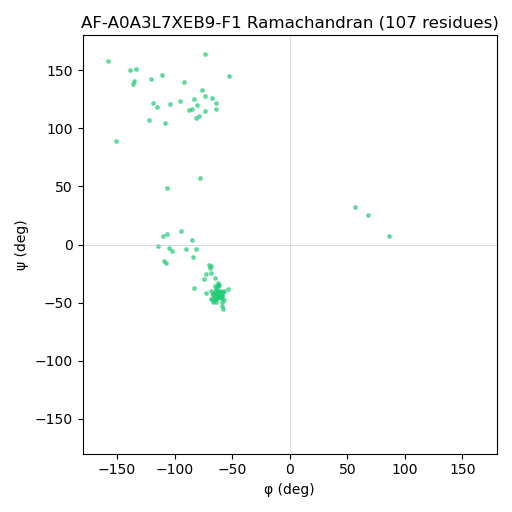8 C CA . MET A 1 105 ? 1.596 9.530 9.955 1.00 86.00 105 MET A CA 1
ATOM 819 C C . MET A 1 105 ? 0.746 10.765 10.284 1.00 86.00 105 MET A C 1
ATOM 821 O O . MET A 1 105 ? 0.550 11.060 11.457 1.00 86.00 105 MET A O 1
ATOM 825 N N . GLY A 1 106 ? 0.222 11.471 9.276 1.00 85.94 106 GLY A N 1
ATOM 826 C CA . GLY A 1 106 ? -0.602 12.669 9.477 1.00 85.94 106 GLY A CA 1
ATOM 827 C C . GLY A 1 106 ? -2.014 12.402 10.010 1.00 85.94 106 GLY A C 1
ATOM 828 O O . GLY A 1 106 ? -2.591 13.283 10.637 1.00 85.94 106 GLY A O 1
ATOM 829 N N . VAL A 1 107 ? -2.568 11.210 9.774 1.00 76.69 107 VAL A N 1
ATOM 830 C CA . VAL A 1 107 ? -3.920 10.817 10.232 1.00 76.69 107 VAL A CA 1
ATOM 831 C C . VAL A 1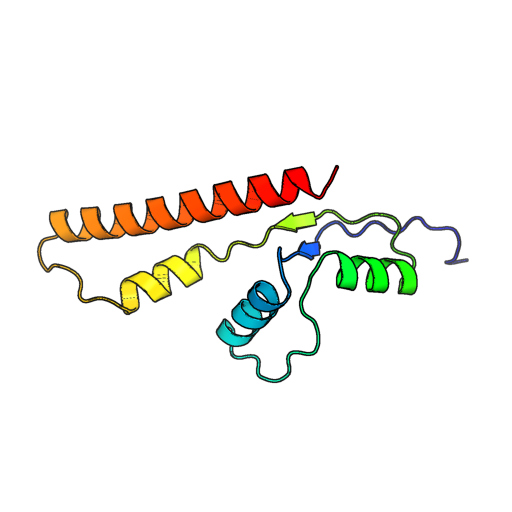 107 ? -3.915 9.914 11.467 1.00 76.69 107 VAL A C 1
ATOM 833 O O . VAL A 1 107 ? -4.977 9.605 11.992 1.00 76.69 107 VAL A O 1
ATOM 836 N N . SER A 1 108 ? -2.734 9.482 11.918 1.00 62.69 108 SER A N 1
ATOM 837 C CA . SER A 1 108 ? -2.561 8.655 13.124 1.00 62.69 108 SER A CA 1
ATOM 838 C C . SER A 1 108 ? -2.249 9.490 14.380 1.00 62.69 108 SER A C 1
ATOM 840 O O . SER A 1 108 ? -1.806 8.925 15.379 1.00 62.69 108 SER A O 1
ATOM 842 N N . ALA A 1 109 ? -2.399 10.819 14.304 1.00 51.78 109 ALA A N 1
ATOM 843 C CA . ALA A 1 109 ? -2.061 11.788 15.352 1.00 51.78 109 ALA A CA 1
ATOM 844 C C . ALA A 1 109 ? -3.267 12.180 16.216 1.00 51.78 109 ALA A C 1
ATOM 846 O O . ALA A 1 109 ? -4.382 12.293 15.659 1.00 51.78 109 ALA A O 1
#

Nearest PDB structures (foldseek):
  7syl-assembly1_O  TM=3.221E-01  e=9.246E+00  Oryctolagus cuniculus

Radius of gyration: 18.28 Å; Cα contacts (8 Å, |Δi|>4): 102; chains: 1; bounding box: 40×26×58 Å

Sequence (109 aa):
MAEDLEIIDIHTHTFASADRGIGWQKSTGRTDIVRDGTIEELSGIMAASNITHAVQLMYTPTRFMYEARIKSQELPSDPAERAAVEREVQTMMAQRMIGNTEWAMGVSA

pLDDT: mean 88.87, std 8.33, range [50.94, 97.75]

Solvent-accessible surface area (backbone atoms only — not comparable to full-atom values): 6455 Å² total; per-residue (Å²): 138,77,85,85,60,89,33,68,44,82,77,38,68,43,28,98,35,48,69,57,27,40,53,51,45,43,73,75,72,50,85,82,80,86,67,33,42,21,65,71,58,47,52,54,52,26,64,77,66,58,38,76,45,69,38,81,38,70,73,66,67,49,67,61,52,45,51,52,55,57,73,72,48,90,73,60,87,51,68,69,60,32,53,48,54,53,50,50,50,50,50,53,42,51,53,51,45,49,56,46,49,53,51,47,60,69,72,72,112

Mean predicted aligned error: 5.32 Å

Foldseek 3Di:
DPPPDAAEAEDAEADPDLCVQVVVCVVVVDPPDPDSRHPVRVVVVCVVVVHPYYDYDHDQPLVVQLVVVVVVDDADPDPVSNVVVSVVSNVVSVVVVVVSVVSVVVVVD